Protein AF-A0A7R7MQT9-F1 (afdb_monomer_lite)

Radius of gyration: 15.0 Å; chains: 1; bounding box: 37×31×39 Å

Foldseek 3Di:
DPDAWEKEKEWDPVLCPPPLSVVLSVVLQVLLVVVVHRYHYDYDDPPPDDPPDDGEMEMETDDDDALVVVVVVVVVSVVSVLVSLLVSQVVPVPDAKYKYFYDYPNDTQWIWIRHHNVDIDTPPPPNPDPDSPVPDD

Sequence (137 aa):
MDGQPSVLLRPTIRTAFDPGSRQDVDALRCELASEGRNVTLRMPDAGKFAVQTPESVSVYILAGVTTQFLSLLLADISDSIKRWLVRRFNKDDKASAQAVTIYVHGKAVKSILGRSADDIEDVSTYLEGWDATATRP

Structure (mmCIF, N/CA/C/O backbone):
data_AF-A0A7R7MQT9-F1
#
_entry.id   AF-A0A7R7MQT9-F1
#
loop_
_atom_site.group_PDB
_atom_site.id
_atom_site.type_symbol
_atom_site.label_atom_id
_atom_site.label_alt_id
_atom_site.label_comp_id
_atom_site.label_asym_id
_atom_site.label_entity_id
_atom_site.label_seq_id
_atom_site.pdbx_PDB_ins_code
_atom_site.Cartn_x
_atom_site.Cartn_y
_atom_site.Cartn_z
_atom_site.occupancy
_atom_site.B_iso_or_equiv
_atom_site.auth_seq_id
_atom_site.auth_comp_id
_atom_site.auth_asym_id
_atom_site.auth_atom_id
_atom_site.pdbx_PDB_model_num
ATOM 1 N N . MET A 1 1 ? -16.920 -14.212 15.435 1.00 42.12 1 MET A N 1
ATOM 2 C CA . MET A 1 1 ? -16.477 -13.907 14.061 1.00 42.12 1 MET A CA 1
ATOM 3 C C . MET A 1 1 ? -15.131 -13.241 14.209 1.00 42.12 1 MET A C 1
ATOM 5 O O . MET A 1 1 ? -15.088 -12.165 14.791 1.00 42.12 1 MET A O 1
ATOM 9 N N . ASP A 1 2 ? -14.055 -13.916 13.819 1.00 47.12 2 ASP A N 1
ATOM 10 C CA . ASP A 1 2 ? -12.702 -13.381 13.966 1.00 47.12 2 ASP A CA 1
ATOM 11 C C . ASP A 1 2 ? -12.554 -12.142 13.077 1.00 47.12 2 ASP A C 1
ATOM 13 O O . ASP A 1 2 ? -12.580 -12.220 11.849 1.00 47.12 2 ASP A O 1
ATOM 17 N N . GLY A 1 3 ? -12.527 -10.973 13.721 1.00 59.84 3 GLY A N 1
ATOM 18 C CA . GLY A 1 3 ? -12.553 -9.657 13.089 1.00 59.84 3 GLY A CA 1
ATOM 19 C C . GLY A 1 3 ? -11.212 -9.306 12.461 1.00 59.84 3 GLY A C 1
ATOM 20 O O . GLY A 1 3 ? -10.471 -8.489 13.002 1.00 59.84 3 GLY A O 1
ATOM 21 N N . GLN A 1 4 ? -10.887 -9.933 11.330 1.00 67.06 4 GLN A N 1
ATOM 22 C CA . GLN A 1 4 ? -9.698 -9.582 10.559 1.00 67.06 4 GLN A CA 1
ATOM 23 C C . GLN A 1 4 ? -9.786 -8.124 10.074 1.00 67.06 4 GLN A C 1
ATOM 25 O O . GLN A 1 4 ? -10.826 -7.712 9.540 1.00 67.06 4 GLN A O 1
ATOM 30 N N . PRO A 1 5 ? -8.710 -7.329 10.223 1.00 73.88 5 PRO A N 1
ATOM 31 C CA . PRO A 1 5 ? -8.708 -5.944 9.781 1.00 73.88 5 PRO A CA 1
ATOM 32 C C . PRO A 1 5 ? -8.904 -5.884 8.266 1.00 73.88 5 PRO A C 1
ATOM 34 O O . PRO A 1 5 ? -8.245 -6.593 7.501 1.00 73.88 5 PRO A O 1
ATOM 37 N N . SER A 1 6 ? -9.840 -5.037 7.839 1.00 81.94 6 SER A N 1
ATOM 38 C CA . SER A 1 6 ? -10.177 -4.870 6.429 1.00 81.94 6 SER A CA 1
ATOM 39 C C . SER A 1 6 ? -9.414 -3.693 5.830 1.00 81.94 6 SER A C 1
ATOM 41 O O . SER A 1 6 ? -9.459 -2.575 6.348 1.00 81.94 6 SER A O 1
ATOM 43 N N . VAL A 1 7 ? -8.721 -3.946 4.723 1.00 83.81 7 VAL A N 1
ATOM 44 C CA . VAL A 1 7 ? -7.892 -2.969 4.016 1.00 83.81 7 VAL A CA 1
ATOM 45 C C . VAL A 1 7 ? -8.374 -2.851 2.576 1.00 83.81 7 VAL A C 1
ATOM 47 O O . VAL A 1 7 ? -8.572 -3.847 1.887 1.00 83.81 7 VAL A O 1
ATOM 50 N N . LEU A 1 8 ? -8.547 -1.626 2.098 1.00 84.94 8 LEU A N 1
ATOM 51 C CA . LEU A 1 8 ? -8.909 -1.326 0.720 1.00 84.94 8 LEU A CA 1
ATOM 52 C C . LEU A 1 8 ? -7.710 -0.704 -0.007 1.00 84.94 8 LEU A C 1
ATOM 54 O O . LEU A 1 8 ? -7.275 0.393 0.331 1.00 84.94 8 LEU A O 1
ATOM 58 N N . LEU A 1 9 ? -7.206 -1.382 -1.035 1.00 84.31 9 LEU A N 1
ATOM 59 C CA . LEU A 1 9 ? -6.160 -0.890 -1.929 1.00 84.31 9 LEU A CA 1
ATOM 60 C C . LEU A 1 9 ? -6.785 -0.193 -3.134 1.00 84.31 9 LEU A C 1
ATOM 62 O O . LEU A 1 9 ? -7.670 -0.738 -3.798 1.00 84.31 9 LEU A O 1
ATOM 66 N N . ARG A 1 10 ? -6.305 1.014 -3.432 1.00 83.38 10 ARG A N 1
ATOM 67 C CA . ARG A 1 10 ? -6.733 1.835 -4.568 1.00 83.38 10 ARG A CA 1
ATOM 68 C C . ARG A 1 10 ? -5.510 2.398 -5.297 1.00 83.38 10 ARG A C 1
ATOM 70 O O . ARG A 1 10 ? -4.966 3.410 -4.851 1.00 83.38 10 ARG A O 1
ATOM 77 N N . PRO A 1 11 ? -5.055 1.762 -6.386 1.00 78.44 11 PRO A N 1
ATOM 78 C CA . PRO A 1 11 ? -4.005 2.325 -7.230 1.00 78.44 11 PRO A CA 1
ATOM 79 C C . PRO A 1 11 ? -4.503 3.550 -8.013 1.00 78.44 11 PRO A C 1
ATOM 81 O O . PRO A 1 11 ? -5.698 3.663 -8.309 1.00 78.44 11 PRO A O 1
ATOM 84 N N . THR A 1 12 ? -3.595 4.456 -8.384 1.00 71.94 12 THR A N 1
ATOM 85 C CA . THR A 1 12 ? -3.884 5.502 -9.380 1.00 71.94 12 THR A CA 1
ATOM 86 C C . THR A 1 12 ? -4.000 4.919 -10.782 1.00 71.94 12 THR A C 1
ATOM 88 O O . THR A 1 12 ? -3.592 3.790 -11.024 1.00 71.94 12 THR A O 1
ATOM 91 N N . ILE A 1 13 ? -4.551 5.688 -11.729 1.00 66.00 13 ILE A N 1
ATOM 92 C CA . ILE A 1 13 ? -4.742 5.268 -13.132 1.00 66.00 13 ILE A CA 1
ATOM 93 C C . ILE A 1 13 ? -3.445 4.709 -13.716 1.00 66.00 13 ILE A C 1
ATOM 95 O O . ILE A 1 13 ? -3.440 3.610 -14.257 1.00 66.00 13 ILE A O 1
ATOM 99 N N . ARG A 1 14 ? -2.341 5.453 -13.586 1.00 66.50 14 ARG A N 1
ATOM 100 C CA . ARG A 1 14 ? -1.056 5.053 -14.158 1.00 66.50 14 ARG A CA 1
ATOM 101 C C . ARG A 1 14 ? -0.623 3.693 -13.610 1.00 66.50 14 ARG A C 1
ATOM 103 O O . ARG A 1 14 ? -0.346 2.791 -14.388 1.00 66.50 14 ARG A O 1
ATOM 110 N N . THR A 1 15 ? -0.698 3.515 -12.293 1.00 69.94 15 THR A N 1
ATOM 111 C CA . THR A 1 15 ? -0.364 2.249 -11.630 1.00 69.94 15 THR A CA 1
ATOM 112 C C . THR A 1 15 ? -1.371 1.127 -11.939 1.00 69.94 15 THR A C 1
ATOM 114 O O . THR A 1 15 ? -1.022 -0.047 -11.953 1.00 69.94 15 THR A O 1
ATOM 117 N N . ALA A 1 16 ? -2.635 1.464 -12.186 1.00 66.38 16 ALA A N 1
ATOM 118 C CA . ALA A 1 16 ? -3.714 0.507 -12.416 1.00 66.38 16 ALA A CA 1
ATOM 119 C C . ALA A 1 16 ? -3.743 -0.064 -13.842 1.00 66.38 16 ALA A C 1
ATOM 121 O O . ALA A 1 16 ? -4.210 -1.189 -14.039 1.00 66.38 16 ALA A O 1
ATOM 122 N N . PHE A 1 17 ? -3.310 0.721 -14.831 1.00 67.75 17 PHE A N 1
ATOM 123 C CA . PHE A 1 17 ? -3.453 0.384 -16.249 1.00 67.75 17 PHE A CA 1
ATOM 124 C C . PHE A 1 17 ? -2.127 0.117 -16.966 1.00 67.75 17 PHE A C 1
ATOM 126 O O . PHE A 1 17 ? -2.163 -0.443 -18.061 1.00 67.75 17 PHE A O 1
ATOM 133 N N . ASP A 1 18 ? -0.979 0.438 -16.363 1.00 74.19 18 ASP A N 1
ATOM 134 C CA . ASP A 1 18 ? 0.305 -0.077 -16.838 1.00 74.19 18 ASP A CA 1
ATOM 135 C C . ASP A 1 18 ? 0.470 -1.565 -16.449 1.00 74.19 18 ASP A C 1
ATOM 137 O O . ASP A 1 18 ? 0.258 -1.914 -15.282 1.00 74.19 18 ASP A O 1
ATOM 141 N N . PRO A 1 19 ? 0.816 -2.472 -17.386 1.00 69.94 19 PRO A N 1
ATOM 142 C CA . PRO A 1 19 ? 0.928 -3.901 -17.094 1.00 69.94 19 PRO A CA 1
ATOM 143 C C . PRO A 1 19 ? 1.944 -4.244 -15.999 1.00 69.94 19 PRO A C 1
ATOM 145 O O . PRO A 1 19 ? 1.676 -5.151 -15.207 1.00 69.94 19 PRO A O 1
ATOM 148 N N . GLY A 1 20 ? 3.081 -3.540 -15.945 1.00 69.50 20 GLY A N 1
ATOM 149 C CA . GLY A 1 20 ? 4.112 -3.758 -14.930 1.00 69.50 20 GLY A CA 1
ATOM 150 C C . GLY A 1 20 ? 3.626 -3.293 -13.563 1.00 69.50 20 GLY A C 1
ATOM 151 O O . GLY A 1 20 ? 3.566 -4.078 -12.615 1.00 69.50 20 GLY A O 1
ATOM 152 N N . SER A 1 21 ? 3.131 -2.058 -13.492 1.00 72.88 21 SER A N 1
ATOM 153 C CA . SER A 1 21 ? 2.593 -1.506 -12.247 1.00 72.88 21 SER A CA 1
ATOM 154 C C . SER A 1 21 ? 1.380 -2.281 -11.711 1.00 72.88 21 SER A C 1
ATOM 156 O O . SER A 1 21 ? 1.197 -2.390 -10.497 1.00 72.88 21 SER A O 1
ATOM 158 N N . ARG A 1 22 ? 0.550 -2.866 -12.584 1.00 75.12 22 ARG A N 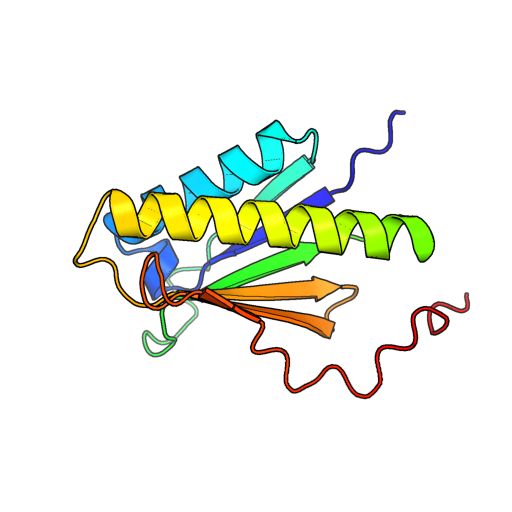1
ATOM 159 C CA . ARG A 1 22 ? -0.601 -3.678 -12.164 1.00 75.12 22 ARG A CA 1
ATOM 160 C C . ARG A 1 22 ? -0.168 -4.957 -11.450 1.00 75.12 22 ARG A C 1
ATOM 162 O O . ARG A 1 22 ? -0.761 -5.305 -10.429 1.00 75.12 22 ARG A O 1
ATOM 169 N N . GLN A 1 23 ? 0.866 -5.632 -11.953 1.00 80.88 23 GLN A N 1
ATOM 170 C CA . GLN A 1 23 ? 1.446 -6.795 -11.273 1.00 80.88 23 GLN A CA 1
ATOM 171 C C . GLN A 1 23 ? 2.016 -6.406 -9.907 1.00 80.88 23 GLN A C 1
ATOM 173 O O . GLN A 1 23 ? 1.854 -7.149 -8.939 1.00 80.88 23 GLN A O 1
ATOM 178 N N . ASP A 1 24 ? 2.620 -5.222 -9.809 1.00 80.25 24 ASP A N 1
ATOM 179 C CA . ASP A 1 24 ? 3.166 -4.709 -8.555 1.00 80.25 24 ASP A CA 1
ATOM 180 C C . ASP A 1 24 ? 2.066 -4.440 -7.512 1.00 80.25 24 ASP A C 1
ATOM 182 O O . ASP A 1 24 ? 2.233 -4.772 -6.335 1.00 80.25 24 ASP A O 1
ATOM 186 N N . VAL A 1 25 ? 0.909 -3.912 -7.930 1.00 84.25 25 VAL A N 1
ATOM 187 C CA . VAL A 1 25 ? -0.261 -3.713 -7.052 1.00 84.25 25 VAL A CA 1
ATOM 188 C C . VAL A 1 25 ? -0.843 -5.040 -6.579 1.00 84.25 25 VAL A C 1
ATOM 190 O O . VAL A 1 25 ? -1.180 -5.177 -5.400 1.00 84.25 25 VAL A O 1
ATOM 193 N N . ASP A 1 26 ? -0.948 -6.027 -7.469 1.00 86.12 26 ASP A N 1
ATOM 194 C CA . ASP A 1 26 ? -1.390 -7.369 -7.090 1.00 86.12 26 ASP A CA 1
ATOM 195 C C . ASP A 1 26 ? -0.397 -8.042 -6.131 1.00 86.12 26 ASP A C 1
ATOM 197 O O . ASP A 1 26 ? -0.818 -8.703 -5.179 1.00 86.12 26 ASP A O 1
ATOM 201 N N . ALA A 1 27 ? 0.909 -7.813 -6.298 1.00 86.44 27 ALA A N 1
ATOM 202 C CA . ALA A 1 27 ? 1.925 -8.285 -5.362 1.00 86.44 27 ALA A CA 1
ATOM 203 C C . ALA A 1 27 ? 1.782 -7.634 -3.975 1.00 86.44 27 ALA A C 1
ATOM 205 O O . ALA A 1 27 ? 1.850 -8.335 -2.965 1.00 86.44 27 ALA A O 1
ATOM 206 N N . LEU A 1 28 ? 1.515 -6.323 -3.905 1.00 86.44 28 LEU A N 1
ATOM 207 C CA . LEU A 1 28 ? 1.252 -5.638 -2.634 1.00 86.44 28 LEU A CA 1
ATOM 208 C C . LEU A 1 28 ? -0.026 -6.160 -1.964 1.00 86.44 28 LEU A C 1
ATOM 210 O O . LEU A 1 28 ? -0.048 -6.383 -0.754 1.00 86.44 28 LEU A O 1
ATOM 214 N N . ARG A 1 29 ? -1.087 -6.399 -2.744 1.00 90.19 29 ARG A N 1
ATOM 215 C CA . ARG A 1 29 ? -2.328 -7.012 -2.251 1.00 90.19 29 ARG A CA 1
ATOM 216 C C . ARG A 1 29 ? -2.053 -8.378 -1.619 1.00 90.19 29 ARG A C 1
ATOM 218 O O . ARG A 1 29 ? -2.567 -8.650 -0.535 1.00 90.19 29 ARG A O 1
ATOM 225 N N . CYS A 1 30 ? -1.254 -9.215 -2.281 1.00 88.62 30 CYS A N 1
ATOM 226 C CA . CYS A 1 30 ? -0.867 -10.534 -1.781 1.00 88.62 30 CYS A CA 1
ATOM 227 C C . CYS A 1 30 ? -0.018 -10.450 -0.506 1.00 88.62 30 CYS A C 1
ATOM 229 O O . CYS A 1 30 ? -0.305 -11.187 0.434 1.00 88.62 30 CYS A O 1
ATOM 231 N N . GLU A 1 31 ? 0.961 -9.540 -0.436 1.00 89.25 31 GLU A N 1
ATOM 232 C CA . GLU A 1 31 ? 1.759 -9.328 0.782 1.00 89.25 31 GLU A CA 1
ATOM 233 C C . GLU A 1 31 ? 0.849 -8.979 1.962 1.00 89.25 31 GLU A C 1
ATOM 235 O O . GLU A 1 31 ? 0.879 -9.646 2.995 1.00 89.25 31 GLU A O 1
ATOM 240 N N . LEU A 1 32 ? -0.029 -7.987 1.783 1.00 85.12 32 LEU A N 1
ATOM 241 C CA . LEU A 1 32 ? -0.916 -7.532 2.848 1.00 85.12 32 LEU A CA 1
ATOM 242 C C . LEU A 1 32 ? -1.908 -8.618 3.288 1.00 85.12 32 LEU A C 1
ATOM 244 O O . LEU A 1 32 ? -2.222 -8.690 4.476 1.00 85.12 32 LEU A O 1
ATOM 248 N N . ALA A 1 33 ? -2.386 -9.449 2.355 1.00 86.06 33 ALA A N 1
ATOM 249 C CA . ALA A 1 33 ? -3.298 -10.558 2.635 1.00 86.06 33 ALA A CA 1
ATOM 250 C C . ALA A 1 33 ? -2.606 -11.741 3.333 1.00 86.06 33 ALA A C 1
ATOM 252 O O . ALA A 1 33 ? -3.229 -12.405 4.159 1.00 86.06 33 ALA A O 1
ATOM 253 N N . SER A 1 34 ? -1.324 -11.993 3.038 1.00 85.31 34 SER A N 1
ATOM 254 C CA . SER A 1 34 ? -0.549 -13.082 3.654 1.00 85.31 34 SER A CA 1
ATOM 255 C C . SER A 1 34 ? -0.381 -12.919 5.170 1.00 85.31 34 SER A C 1
ATOM 257 O O . SER A 1 34 ? -0.206 -13.897 5.889 1.00 85.31 34 SER A O 1
ATOM 259 N N . GLU A 1 35 ? -0.533 -11.690 5.661 1.00 82.88 35 GLU A N 1
ATOM 260 C CA . GLU A 1 35 ? -0.472 -11.325 7.077 1.00 82.88 35 GLU A CA 1
ATOM 261 C C . GLU A 1 35 ? -1.858 -11.372 7.757 1.00 82.88 35 GLU A C 1
ATOM 263 O O . GLU A 1 35 ? -2.082 -10.759 8.798 1.00 82.88 35 GLU A O 1
ATOM 268 N N . GLY A 1 36 ? -2.820 -12.094 7.168 1.00 80.12 36 GLY A N 1
ATOM 269 C CA . GLY A 1 36 ? -4.132 -12.355 7.773 1.00 80.12 36 GLY A CA 1
ATOM 270 C C . GLY A 1 36 ? -5.134 -11.199 7.677 1.00 80.12 36 GLY A C 1
ATOM 271 O O . GLY A 1 36 ? -6.110 -11.170 8.428 1.00 80.12 36 GLY A O 1
ATOM 272 N N . ARG A 1 37 ? -4.908 -10.239 6.770 1.00 83.62 37 ARG A N 1
ATOM 273 C CA . ARG A 1 37 ? -5.802 -9.091 6.542 1.00 83.62 37 ARG A CA 1
ATOM 274 C C . ARG A 1 37 ? -6.815 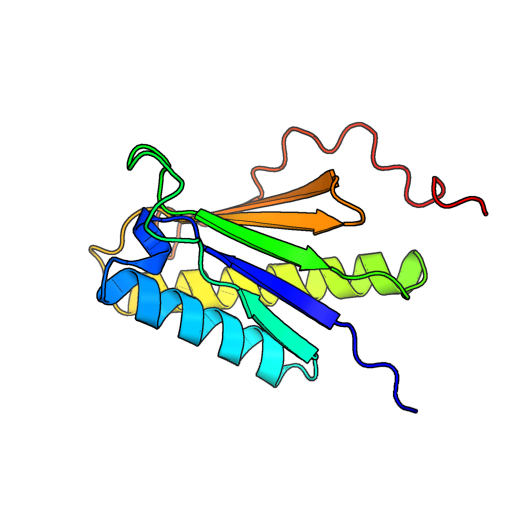-9.386 5.439 1.00 83.62 37 ARG A C 1
ATOM 276 O O . ARG A 1 37 ? -6.485 -10.004 4.427 1.00 83.62 37 ARG A O 1
ATOM 283 N N . ASN A 1 38 ? -8.027 -8.851 5.577 1.00 84.94 38 ASN A N 1
ATOM 284 C CA . ASN A 1 38 ? -9.021 -8.894 4.506 1.00 84.94 38 ASN A CA 1
ATOM 285 C C . ASN A 1 38 ? -8.765 -7.747 3.517 1.00 84.94 38 ASN A C 1
ATOM 287 O O . ASN A 1 38 ? -9.119 -6.597 3.783 1.00 84.94 38 ASN A O 1
ATOM 291 N N . VAL A 1 39 ? -8.120 -8.045 2.388 1.00 85.50 39 VAL A N 1
ATOM 292 C CA . VAL A 1 39 ? -7.683 -7.026 1.426 1.00 85.50 39 VAL A CA 1
ATOM 293 C C . VAL A 1 39 ? -8.599 -6.963 0.205 1.00 85.50 39 VAL A C 1
ATOM 295 O O . VAL A 1 39 ? -8.650 -7.887 -0.605 1.00 85.50 39 VAL A O 1
ATOM 298 N N . THR A 1 40 ? -9.260 -5.823 0.013 1.00 88.06 40 THR A N 1
ATOM 299 C CA . THR A 1 40 ? -10.045 -5.511 -1.189 1.00 88.06 40 THR A CA 1
ATOM 300 C C . THR A 1 40 ? -9.230 -4.633 -2.134 1.00 88.06 40 THR A C 1
ATOM 302 O O . THR A 1 40 ? -8.764 -3.572 -1.734 1.00 88.06 40 THR A O 1
ATOM 305 N N . LEU A 1 41 ? -9.087 -5.022 -3.401 1.00 85.06 41 LEU A N 1
ATOM 306 C CA . LEU A 1 41 ? -8.508 -4.168 -4.444 1.00 85.06 41 LEU A CA 1
ATOM 307 C C . LEU A 1 41 ? -9.628 -3.507 -5.249 1.00 85.06 41 LEU A C 1
ATOM 309 O O . LEU A 1 41 ? -10.480 -4.193 -5.810 1.00 85.06 41 LEU A O 1
ATOM 313 N N . ARG A 1 42 ? -9.618 -2.175 -5.328 1.00 84.75 42 ARG A N 1
ATOM 314 C CA . ARG A 1 42 ? -10.570 -1.400 -6.131 1.00 84.75 42 ARG A CA 1
ATOM 315 C C . ARG A 1 42 ? -9.833 -0.605 -7.196 1.00 84.75 42 ARG A C 1
ATOM 317 O O . ARG A 1 42 ? -9.224 0.425 -6.909 1.00 84.75 42 ARG A O 1
ATOM 324 N N . MET A 1 43 ? -9.956 -1.078 -8.431 1.00 80.56 43 MET A N 1
ATOM 325 C CA . MET A 1 43 ? -9.405 -0.409 -9.604 1.00 80.56 43 MET A CA 1
ATOM 326 C C . MET A 1 43 ? -10.142 0.916 -9.875 1.00 80.56 43 MET A C 1
ATOM 328 O O . MET A 1 43 ? -11.352 1.003 -9.635 1.00 80.56 43 MET A O 1
ATOM 332 N N . PRO A 1 44 ? -9.439 1.961 -10.339 1.00 70.00 44 PRO A N 1
ATOM 333 C CA . PRO A 1 44 ? -10.073 3.193 -10.794 1.00 70.00 44 PRO A CA 1
ATOM 334 C C . PRO A 1 44 ? -10.940 2.945 -12.040 1.00 70.00 44 PRO A C 1
ATOM 336 O O . PRO A 1 44 ? -10.604 2.121 -12.886 1.00 70.00 44 PRO A O 1
ATOM 339 N N . ASP A 1 45 ? -12.044 3.687 -12.170 1.00 68.38 45 ASP A N 1
ATOM 340 C CA . ASP A 1 45 ? -12.851 3.701 -13.396 1.00 68.38 45 ASP A CA 1
ATOM 341 C C . ASP A 1 45 ? -12.031 4.338 -14.531 1.00 68.38 45 ASP A C 1
ATOM 343 O O . ASP A 1 45 ? -11.704 5.527 -14.463 1.00 68.38 45 ASP A O 1
ATOM 347 N N . ALA A 1 46 ? -11.745 3.578 -15.594 1.00 58.66 46 ALA A N 1
ATOM 348 C CA . ALA A 1 46 ? -10.942 4.043 -16.732 1.00 58.66 46 ALA A CA 1
ATOM 349 C C . ALA A 1 46 ? -11.513 5.304 -17.418 1.00 58.66 46 ALA A C 1
ATOM 351 O O . ALA A 1 46 ? -10.768 6.079 -18.005 1.00 58.66 46 ALA A O 1
ATOM 352 N N . GLY A 1 47 ? -12.829 5.530 -17.328 1.00 55.00 47 GLY A N 1
ATOM 353 C CA . GLY A 1 47 ? -13.525 6.631 -18.003 1.00 55.00 47 GLY A CA 1
ATOM 354 C C . GLY A 1 47 ? -13.689 7.927 -17.201 1.00 55.00 47 GLY A C 1
ATOM 355 O O . GLY A 1 47 ? -14.361 8.831 -17.687 1.00 55.00 47 GLY A O 1
ATOM 356 N N . LYS A 1 48 ? -13.160 8.027 -15.971 1.00 55.16 48 LYS A N 1
ATOM 357 C CA . LYS A 1 48 ? -13.486 9.146 -15.055 1.00 55.16 48 LYS A CA 1
ATOM 358 C C . LYS A 1 48 ? -12.312 10.012 -14.603 1.00 55.16 48 LYS A C 1
ATOM 360 O O . LYS A 1 48 ? -12.535 10.945 -13.837 1.00 55.16 48 LYS A O 1
ATOM 365 N N . PHE A 1 49 ? -11.084 9.748 -15.046 1.00 51.09 49 PHE A N 1
ATOM 366 C CA . PHE A 1 49 ? -9.923 10.469 -14.524 1.00 51.09 49 PHE A CA 1
ATOM 367 C C . PHE A 1 49 ? -8.884 10.802 -15.606 1.00 51.09 49 PHE A C 1
ATOM 369 O O . PHE A 1 49 ? -8.654 10.028 -16.531 1.00 51.09 49 PHE A O 1
ATOM 376 N N . ALA A 1 50 ? -8.252 11.973 -15.474 1.00 45.69 50 ALA A N 1
ATOM 377 C CA . ALA A 1 50 ? -7.181 12.444 -16.348 1.00 45.69 50 ALA A CA 1
ATOM 378 C C . ALA A 1 50 ? -5.827 11.826 -15.948 1.00 45.69 50 ALA A C 1
ATOM 380 O O . ALA A 1 50 ? -5.504 11.719 -14.767 1.00 45.69 50 ALA A O 1
ATOM 381 N N . VAL A 1 51 ? -5.027 11.457 -16.951 1.00 48.66 51 VAL A N 1
ATOM 382 C CA . VAL A 1 51 ? -3.785 10.646 -16.931 1.00 48.66 51 VAL A CA 1
ATOM 383 C C . VAL A 1 51 ? -2.602 11.257 -16.133 1.00 48.66 51 VAL A C 1
ATOM 385 O O . VAL A 1 51 ? -1.479 10.779 -16.212 1.00 48.66 51 VAL A O 1
ATOM 388 N N . GLN A 1 52 ? -2.804 12.298 -15.323 1.00 48.22 52 GLN A N 1
ATOM 389 C CA . GLN A 1 52 ? -1.702 13.112 -14.781 1.00 48.22 52 GLN A CA 1
ATOM 390 C C . GLN A 1 52 ? -1.219 12.765 -13.364 1.00 48.22 52 GLN A C 1
ATOM 392 O O . GLN A 1 52 ? -0.328 13.438 -12.850 1.00 48.22 52 GLN A O 1
ATOM 397 N N . THR A 1 53 ? -1.743 11.731 -12.705 1.00 52.56 53 THR A N 1
ATOM 398 C CA . THR A 1 53 ? -1.248 11.371 -11.365 1.00 52.56 53 THR A CA 1
ATOM 399 C C . THR A 1 53 ? 0.031 10.525 -11.440 1.00 52.56 53 THR A C 1
ATOM 401 O O . THR A 1 53 ? 0.045 9.549 -12.198 1.00 52.56 53 THR A O 1
ATOM 404 N N . PRO A 1 54 ? 1.077 10.831 -10.644 1.00 57.91 54 PRO A N 1
ATOM 405 C CA . PRO A 1 54 ? 2.243 9.957 -10.490 1.00 57.91 54 PRO A CA 1
ATOM 406 C C . PRO A 1 54 ? 1.838 8.552 -10.008 1.00 57.91 54 PRO A C 1
ATOM 408 O O . PRO A 1 54 ? 0.726 8.354 -9.505 1.00 57.91 54 PRO A O 1
ATOM 411 N N . GLU A 1 55 ? 2.725 7.565 -10.186 1.00 66.44 55 GLU A N 1
ATOM 412 C CA . GLU A 1 55 ? 2.489 6.204 -9.691 1.00 66.44 55 GLU A CA 1
ATOM 413 C C . GLU A 1 55 ? 2.296 6.236 -8.173 1.00 66.44 55 GLU A C 1
ATOM 415 O O . GLU A 1 55 ? 3.214 6.548 -7.409 1.00 66.44 55 GLU A O 1
ATOM 420 N N . SER A 1 56 ? 1.073 5.955 -7.726 1.00 76.31 56 SER A N 1
ATOM 421 C CA . SER A 1 56 ? 0.755 5.942 -6.307 1.00 76.31 56 SER A CA 1
ATOM 422 C C . SER A 1 56 ? -0.290 4.886 -5.969 1.00 76.31 56 SER A C 1
ATOM 424 O O . SER A 1 56 ? -1.160 4.543 -6.774 1.00 76.31 56 SER A O 1
ATOM 426 N N . VAL A 1 57 ? -0.176 4.332 -4.765 1.00 80.50 57 VAL A N 1
ATOM 427 C CA . VAL A 1 57 ? -1.143 3.385 -4.211 1.00 80.50 57 VAL A CA 1
ATOM 428 C C . VAL A 1 57 ? -1.700 3.972 -2.927 1.00 80.50 57 VAL A C 1
ATOM 430 O O . VAL A 1 57 ? -0.959 4.339 -2.020 1.00 80.50 57 VAL A O 1
ATOM 433 N N . SER A 1 58 ? -3.023 4.061 -2.844 1.00 84.69 58 SER A N 1
ATOM 434 C CA . SER A 1 58 ? -3.717 4.451 -1.620 1.00 84.69 58 SER A CA 1
ATOM 435 C C . SER A 1 58 ? -4.181 3.208 -0.867 1.00 84.69 58 SER A C 1
ATOM 437 O O . SER A 1 58 ? -4.867 2.356 -1.435 1.00 84.69 58 SER A O 1
ATOM 439 N N . VAL A 1 59 ? -3.829 3.109 0.411 1.00 84.62 59 VAL A N 1
ATOM 440 C CA . VAL A 1 59 ? -4.218 2.019 1.314 1.00 84.62 59 VAL A CA 1
ATOM 441 C C . VAL A 1 59 ? -5.200 2.580 2.335 1.00 84.62 59 VAL A C 1
ATOM 443 O O . VAL A 1 59 ? -4.839 3.449 3.113 1.00 84.62 59 VAL A O 1
ATOM 446 N N . TYR A 1 60 ? -6.442 2.110 2.353 1.00 83.31 60 TYR A N 1
ATOM 447 C CA . TYR A 1 60 ? -7.469 2.559 3.293 1.00 83.31 60 TYR A CA 1
ATOM 448 C C . TYR A 1 60 ? -7.717 1.487 4.348 1.00 83.31 60 TYR A C 1
ATOM 450 O O . TYR A 1 60 ? -8.107 0.372 4.008 1.00 83.31 60 TYR A O 1
ATOM 458 N N . ILE A 1 61 ? -7.550 1.828 5.621 1.00 81.94 61 ILE A N 1
ATOM 459 C CA . ILE A 1 61 ? -7.961 0.970 6.736 1.00 81.94 61 ILE A CA 1
ATOM 460 C C . ILE A 1 61 ? -9.447 1.234 6.996 1.00 81.94 61 ILE A C 1
ATOM 462 O O . ILE A 1 61 ? -9.844 2.360 7.312 1.00 81.94 61 ILE A O 1
ATOM 466 N N . LEU A 1 62 ? -10.278 0.209 6.803 1.00 73.81 62 LEU A N 1
ATOM 467 C CA . LEU A 1 62 ? -11.721 0.288 7.026 1.00 73.81 62 LEU A CA 1
ATOM 468 C C . LEU A 1 62 ? -12.022 0.107 8.525 1.00 73.81 62 LEU A C 1
ATOM 470 O O . LEU A 1 62 ? -11.305 -0.598 9.230 1.00 73.81 62 LEU A O 1
ATOM 474 N N . ALA A 1 63 ? -13.043 0.814 9.017 1.00 64.31 63 ALA A N 1
ATOM 475 C CA . ALA A 1 63 ? -13.319 0.995 10.446 1.00 64.31 63 ALA A CA 1
ATOM 476 C C . ALA A 1 63 ? -13.509 -0.320 11.235 1.00 64.31 63 ALA A C 1
ATOM 478 O O . ALA A 1 63 ? -13.902 -1.338 10.671 1.00 64.31 63 ALA A O 1
ATOM 479 N N . GLY A 1 64 ? -13.290 -0.255 12.558 1.00 59.06 64 GLY A N 1
ATOM 480 C CA . GLY A 1 64 ? -13.562 -1.355 13.501 1.00 59.06 64 GLY A CA 1
ATOM 481 C C . GLY A 1 64 ? -12.439 -1.683 14.492 1.00 59.06 64 GLY A C 1
ATOM 482 O O . GLY A 1 64 ? -12.535 -2.678 15.202 1.00 59.06 64 GLY A O 1
ATOM 483 N N . VAL A 1 65 ? -11.374 -0.880 14.548 1.00 62.50 65 VAL A N 1
ATOM 484 C CA . VAL A 1 65 ? -10.171 -1.160 15.348 1.00 62.50 65 VAL A CA 1
ATOM 485 C C . VAL A 1 65 ? -9.946 -0.105 16.426 1.00 62.50 65 VAL A C 1
ATOM 487 O O . VAL A 1 65 ? -10.104 1.088 16.180 1.00 62.50 65 VAL A O 1
ATOM 490 N N . THR A 1 66 ? -9.587 -0.547 17.634 1.00 67.00 66 THR A N 1
ATOM 491 C CA . THR A 1 66 ? -9.240 0.350 18.747 1.00 67.00 66 THR A CA 1
ATOM 492 C C . THR A 1 66 ? -7.968 1.133 18.426 1.00 67.00 66 THR A C 1
ATOM 494 O O . THR A 1 66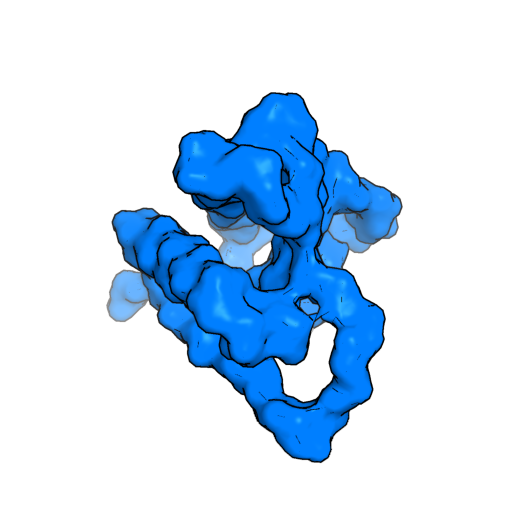 ? -7.134 0.675 17.648 1.00 67.00 66 THR A O 1
ATOM 497 N N . THR A 1 67 ? -7.766 2.291 19.057 1.00 68.81 67 THR A N 1
ATOM 498 C CA . THR A 1 67 ? -6.586 3.142 18.827 1.00 68.81 67 THR A CA 1
ATOM 499 C C . THR A 1 67 ? -5.254 2.398 18.982 1.00 68.81 67 THR A C 1
ATOM 501 O O . THR A 1 67 ? -4.370 2.533 18.143 1.00 68.81 67 THR A O 1
ATOM 504 N N . GLN A 1 68 ? -5.112 1.570 20.024 1.00 67.75 68 GLN A N 1
ATOM 505 C CA . GLN A 1 68 ? -3.892 0.785 20.259 1.00 67.75 68 GLN A CA 1
ATOM 506 C C . GLN A 1 68 ? -3.661 -0.254 19.157 1.00 67.75 68 GLN A C 1
ATOM 508 O O . GLN A 1 68 ? -2.547 -0.394 18.654 1.00 67.75 68 GLN A O 1
ATOM 513 N N . PHE A 1 69 ? -4.720 -0.952 18.741 1.00 74.81 69 PHE A N 1
ATOM 514 C CA . PHE A 1 69 ? -4.637 -1.916 17.648 1.00 74.81 69 PHE A CA 1
ATOM 515 C C . PHE A 1 69 ? -4.348 -1.228 16.312 1.00 74.81 69 PHE A C 1
ATOM 517 O O . PHE A 1 69 ? -3.622 -1.760 15.482 1.00 74.81 69 PHE A O 1
ATOM 524 N N . LEU A 1 70 ? -4.865 -0.017 16.116 1.00 77.19 70 LEU A N 1
ATOM 525 C CA . LEU A 1 70 ? -4.627 0.780 14.924 1.00 77.19 70 LEU A CA 1
ATOM 526 C C . LEU A 1 70 ? -3.163 1.223 14.799 1.00 77.19 70 LEU A C 1
ATOM 528 O O . LEU A 1 70 ? -2.615 1.160 13.702 1.00 77.19 70 LEU A O 1
ATOM 532 N N . SER A 1 71 ? -2.507 1.614 15.895 1.00 76.56 71 SER A N 1
ATOM 533 C CA . SER A 1 71 ? -1.069 1.918 15.882 1.00 76.56 71 SER A CA 1
ATOM 534 C C . SER A 1 71 ? -0.226 0.695 15.509 1.00 76.56 71 SER A C 1
ATOM 536 O O . SER A 1 71 ? 0.681 0.813 14.686 1.00 76.56 71 SER A O 1
ATOM 538 N N . LEU A 1 72 ? -0.552 -0.481 16.061 1.00 80.75 72 LEU A N 1
ATOM 539 C CA . LEU A 1 72 ? 0.117 -1.741 15.715 1.00 80.75 72 LEU A CA 1
ATOM 540 C C . LEU A 1 72 ? -0.122 -2.121 14.250 1.00 80.75 72 LEU A C 1
ATOM 542 O O . LEU A 1 72 ? 0.826 -2.417 13.530 1.00 80.75 72 LEU A O 1
ATOM 546 N N . LEU A 1 73 ? -1.371 -2.034 13.789 1.00 82.50 73 LEU A N 1
ATOM 547 C CA . LEU A 1 73 ? -1.748 -2.312 12.406 1.00 82.50 73 LEU A CA 1
ATOM 548 C C . LEU A 1 73 ? -1.041 -1.373 11.423 1.00 82.50 73 LEU A C 1
ATOM 550 O O . LEU A 1 73 ? -0.629 -1.802 10.351 1.00 82.50 73 LEU A O 1
ATOM 554 N N . LEU A 1 74 ? -0.883 -0.096 11.771 1.00 84.69 74 LEU A N 1
ATOM 555 C CA . LEU A 1 74 ? -0.162 0.856 10.932 1.00 84.69 74 LEU A CA 1
ATOM 556 C C . LEU A 1 74 ? 1.327 0.559 10.850 1.00 84.69 74 LEU A C 1
ATOM 558 O O . LEU A 1 74 ? 1.882 0.660 9.756 1.00 84.69 74 LEU A O 1
ATOM 562 N N . ALA A 1 75 ? 1.974 0.225 11.968 1.00 85.38 75 ALA A N 1
ATOM 563 C CA . ALA A 1 75 ? 3.376 -0.186 11.965 1.00 85.38 75 ALA A CA 1
ATOM 564 C C . ALA A 1 75 ? 3.567 -1.415 11.067 1.00 85.38 75 ALA A C 1
ATOM 566 O O . ALA A 1 75 ? 4.370 -1.379 10.140 1.00 85.38 75 ALA A O 1
ATOM 567 N N . ASP A 1 76 ? 2.723 -2.425 11.258 1.00 86.81 76 ASP A N 1
ATOM 568 C CA . ASP A 1 76 ? 2.748 -3.673 10.504 1.00 86.81 76 ASP A CA 1
ATOM 569 C C . ASP A 1 76 ? 2.534 -3.446 8.993 1.00 86.81 76 ASP A C 1
ATOM 571 O O . ASP A 1 76 ? 3.383 -3.816 8.186 1.00 86.81 76 ASP A O 1
ATOM 575 N N . ILE A 1 77 ? 1.487 -2.704 8.595 1.00 88.31 77 ILE A N 1
ATOM 576 C CA . ILE A 1 77 ? 1.237 -2.346 7.183 1.00 88.31 77 ILE A CA 1
ATOM 577 C C . ILE A 1 77 ? 2.413 -1.558 6.593 1.00 88.31 77 ILE A C 1
ATOM 579 O O . ILE A 1 77 ? 2.770 -1.748 5.429 1.00 88.31 77 ILE A O 1
ATOM 583 N N . SER A 1 78 ? 3.019 -0.663 7.376 1.00 89.44 78 SER A N 1
ATOM 584 C CA . SER A 1 78 ? 4.171 0.119 6.918 1.00 89.44 78 SER A CA 1
ATOM 585 C C . SER A 1 78 ? 5.364 -0.768 6.606 1.00 89.44 78 SER A C 1
ATOM 587 O O . SER A 1 78 ? 6.029 -0.564 5.590 1.00 89.44 78 SER A O 1
ATOM 589 N N . ASP A 1 79 ? 5.630 -1.748 7.464 1.00 91.19 79 ASP A N 1
ATOM 590 C CA . ASP A 1 79 ? 6.743 -2.668 7.286 1.00 91.19 79 ASP A CA 1
ATOM 591 C C . ASP A 1 79 ? 6.506 -3.589 6.084 1.00 91.19 79 ASP A C 1
ATOM 593 O O . ASP A 1 79 ? 7.432 -3.803 5.296 1.00 91.19 79 ASP A O 1
ATOM 597 N N . SER A 1 80 ? 5.272 -4.052 5.856 1.00 90.62 80 SER A N 1
ATOM 598 C CA . SER A 1 80 ? 4.912 -4.800 4.639 1.00 90.62 80 SER A CA 1
ATOM 599 C C . SER A 1 80 ? 5.124 -3.969 3.376 1.00 90.62 80 SER A C 1
ATOM 601 O O . SER A 1 80 ? 5.687 -4.465 2.399 1.00 90.62 80 SER A O 1
ATOM 603 N N . ILE A 1 81 ? 4.722 -2.690 3.390 1.00 92.00 81 ILE A N 1
ATOM 604 C CA . ILE A 1 81 ? 4.931 -1.769 2.261 1.00 92.00 81 ILE A CA 1
ATOM 605 C C . ILE A 1 81 ? 6.426 -1.600 1.981 1.00 92.00 81 ILE A C 1
ATOM 607 O O . ILE A 1 81 ? 6.841 -1.705 0.828 1.00 92.00 81 ILE A O 1
ATOM 611 N N . LYS A 1 82 ? 7.248 -1.383 3.015 1.00 92.31 82 LYS A N 1
ATOM 612 C CA . LYS A 1 82 ? 8.704 -1.248 2.859 1.00 92.31 82 LYS A CA 1
ATOM 613 C C . LYS A 1 82 ? 9.329 -2.521 2.290 1.00 92.31 82 LYS A C 1
ATOM 615 O O . LYS A 1 82 ? 10.070 -2.439 1.315 1.00 92.31 82 LYS A O 1
ATOM 620 N N . ARG A 1 83 ? 8.985 -3.701 2.825 1.00 93.50 83 ARG A N 1
ATOM 621 C CA . ARG A 1 83 ? 9.455 -4.995 2.287 1.00 93.50 83 ARG A CA 1
ATOM 622 C C . ARG A 1 83 ? 9.069 -5.180 0.823 1.00 93.50 83 ARG A C 1
ATOM 624 O O . ARG A 1 83 ? 9.884 -5.635 0.021 1.00 93.50 83 ARG A O 1
ATOM 631 N N . TRP A 1 84 ? 7.836 -4.828 0.468 1.00 93.31 84 TRP A N 1
ATOM 632 C CA . TRP A 1 84 ? 7.369 -4.893 -0.912 1.00 93.31 84 TRP A CA 1
ATOM 633 C C . TRP A 1 84 ? 8.149 -3.945 -1.829 1.00 93.31 84 TRP A C 1
ATOM 635 O O . TRP A 1 84 ? 8.603 -4.394 -2.878 1.00 93.31 84 TRP A O 1
ATOM 645 N N . LEU A 1 85 ? 8.379 -2.692 -1.420 1.00 90.00 85 LEU A N 1
ATOM 646 C CA . LEU A 1 85 ? 9.182 -1.728 -2.182 1.00 90.00 85 LEU A CA 1
ATOM 647 C C . LEU A 1 85 ? 10.612 -2.236 -2.409 1.00 90.00 85 LEU A C 1
ATOM 649 O O . LEU A 1 85 ? 11.073 -2.236 -3.547 1.00 90.00 85 LEU A O 1
ATOM 653 N N . VAL A 1 86 ? 11.278 -2.757 -1.370 1.00 92.69 86 VAL A N 1
ATOM 654 C CA . VAL A 1 86 ? 12.621 -3.357 -1.498 1.00 92.69 86 VAL A CA 1
ATOM 655 C C . VAL A 1 86 ? 12.617 -4.486 -2.530 1.00 92.69 86 VAL A C 1
ATOM 657 O O . VAL A 1 86 ? 13.452 -4.511 -3.432 1.00 92.69 86 VAL A O 1
ATOM 660 N N . ARG A 1 87 ? 11.660 -5.423 -2.441 1.00 91.06 87 ARG A N 1
ATOM 661 C CA . ARG A 1 87 ? 11.563 -6.535 -3.403 1.00 91.06 87 ARG A CA 1
ATOM 662 C C . ARG A 1 87 ? 11.260 -6.056 -4.821 1.00 91.06 87 ARG A C 1
ATOM 664 O O . ARG A 1 87 ? 11.786 -6.645 -5.759 1.00 91.06 87 ARG A O 1
ATOM 671 N N . ARG A 1 88 ? 10.439 -5.013 -4.980 1.00 86.81 88 ARG A N 1
ATOM 672 C CA . ARG A 1 88 ? 10.129 -4.407 -6.282 1.00 86.81 88 ARG A CA 1
ATOM 673 C C . ARG A 1 88 ? 11.391 -3.846 -6.934 1.00 86.81 88 ARG A C 1
ATOM 675 O O . ARG A 1 88 ? 11.726 -4.273 -8.032 1.00 86.81 88 ARG A O 1
ATOM 682 N N . PHE A 1 89 ? 12.118 -2.972 -6.239 1.00 89.25 89 PHE A N 1
ATOM 683 C CA . PHE A 1 89 ? 13.330 -2.345 -6.782 1.00 89.25 89 PHE A CA 1
ATOM 684 C C . PHE A 1 89 ? 14.482 -3.334 -6.995 1.00 89.25 89 PHE A C 1
ATOM 686 O O . PHE A 1 89 ? 15.240 -3.190 -7.944 1.00 89.25 89 PHE A O 1
ATOM 693 N N . ASN A 1 90 ? 14.596 -4.379 -6.168 1.00 89.81 90 ASN A N 1
ATOM 694 C CA . ASN A 1 90 ? 15.590 -5.437 -6.391 1.00 89.81 90 ASN A CA 1
ATOM 695 C C . ASN A 1 90 ? 15.257 -6.338 -7.589 1.00 89.81 90 ASN A C 1
ATOM 697 O O . ASN A 1 90 ? 16.150 -6.967 -8.153 1.00 89.81 90 ASN A O 1
ATOM 701 N N . LYS A 1 91 ? 13.974 -6.458 -7.947 1.00 88.81 91 LYS A N 1
ATOM 702 C CA . LYS A 1 91 ? 13.523 -7.256 -9.092 1.00 88.81 91 LYS A CA 1
ATOM 703 C C . LYS A 1 91 ? 13.649 -6.486 -10.409 1.00 88.81 91 LYS A C 1
ATOM 705 O O . LYS A 1 91 ? 13.895 -7.110 -11.438 1.00 88.81 91 LYS A O 1
ATOM 710 N N . ASP A 1 92 ? 13.454 -5.172 -10.369 1.00 84.06 92 ASP A N 1
ATOM 711 C CA . ASP A 1 92 ? 13.536 -4.275 -11.520 1.00 84.06 92 ASP A CA 1
ATOM 712 C C . ASP A 1 92 ? 14.253 -2.975 -11.126 1.00 84.06 92 ASP A C 1
ATOM 714 O O . ASP A 1 92 ? 13.683 -2.104 -10.463 1.00 84.06 92 ASP A O 1
ATOM 718 N N . ASP A 1 93 ? 15.506 -2.840 -11.563 1.00 77.94 93 ASP A N 1
ATOM 719 C CA . ASP A 1 93 ? 16.363 -1.676 -11.312 1.00 77.94 93 ASP A CA 1
ATOM 720 C C . ASP A 1 93 ? 15.895 -0.413 -12.055 1.00 77.94 93 ASP A C 1
ATOM 722 O O . ASP A 1 93 ? 16.364 0.691 -11.769 1.00 77.94 93 ASP A O 1
ATOM 726 N N . LYS A 1 94 ? 14.944 -0.558 -12.988 1.00 80.50 94 LYS A N 1
ATOM 727 C CA . LYS A 1 94 ? 14.304 0.534 -13.733 1.00 80.50 94 LYS A CA 1
ATOM 728 C C . LYS A 1 94 ? 12.896 0.845 -13.234 1.00 80.50 94 LYS A C 1
ATOM 730 O O . LYS A 1 94 ? 12.217 1.680 -13.841 1.00 80.50 94 LYS A O 1
ATOM 735 N N . ALA A 1 95 ? 12.448 0.204 -12.153 1.00 79.81 95 ALA A N 1
ATOM 736 C CA . ALA A 1 95 ? 11.147 0.486 -11.568 1.00 79.81 95 ALA A CA 1
ATOM 737 C C . ALA A 1 95 ? 11.026 1.978 -11.216 1.00 79.81 95 ALA A C 1
ATOM 739 O O . ALA A 1 95 ? 11.917 2.582 -10.617 1.00 79.81 95 ALA A O 1
ATOM 740 N N . SER A 1 96 ? 9.903 2.585 -11.599 1.00 80.12 96 SER A N 1
ATOM 741 C CA . SER A 1 96 ? 9.639 3.993 -11.298 1.00 80.12 96 SER A CA 1
ATOM 742 C C . SER A 1 96 ? 9.440 4.216 -9.798 1.00 80.12 96 SER A C 1
ATOM 744 O O . SER A 1 96 ? 8.982 3.331 -9.072 1.00 80.12 96 SER A O 1
ATOM 746 N N . ALA A 1 97 ? 9.745 5.433 -9.340 1.00 80.81 97 ALA A N 1
ATOM 747 C CA . ALA A 1 97 ? 9.476 5.836 -7.965 1.00 80.81 97 ALA A CA 1
ATOM 748 C C . ALA A 1 97 ? 7.987 5.668 -7.622 1.00 80.81 97 ALA A C 1
ATOM 750 O O . ALA A 1 97 ? 7.106 5.968 -8.432 1.00 80.81 97 ALA A O 1
ATOM 751 N N . GLN A 1 98 ? 7.717 5.231 -6.396 1.00 83.00 98 GLN A N 1
ATOM 752 C CA . GLN A 1 98 ? 6.389 4.838 -5.951 1.00 83.00 98 GLN A CA 1
ATOM 753 C C . GLN A 1 98 ? 6.050 5.480 -4.615 1.00 83.00 98 GLN A C 1
ATOM 755 O O . GLN A 1 98 ? 6.739 5.272 -3.616 1.00 83.00 98 GLN A O 1
ATOM 760 N N . ALA A 1 99 ? 4.928 6.194 -4.585 1.00 84.44 99 ALA A N 1
ATOM 761 C CA . ALA A 1 99 ? 4.333 6.662 -3.341 1.00 84.44 99 ALA A CA 1
ATOM 762 C C . ALA A 1 99 ? 3.244 5.687 -2.870 1.00 84.44 99 ALA A C 1
ATOM 764 O O . ALA A 1 99 ? 2.396 5.257 -3.659 1.00 84.44 99 ALA A O 1
ATOM 765 N N . VAL A 1 100 ? 3.239 5.350 -1.583 1.00 87.25 100 VAL A N 1
ATOM 766 C CA . VAL A 1 100 ? 2.152 4.604 -0.940 1.00 87.25 100 VAL A CA 1
ATOM 767 C C . VAL A 1 100 ? 1.629 5.414 0.235 1.00 87.25 100 VAL A C 1
ATOM 769 O O . VAL A 1 100 ? 2.357 5.665 1.194 1.00 87.25 100 VAL A O 1
ATOM 772 N N . THR A 1 101 ? 0.364 5.821 0.172 1.00 87.56 101 THR A N 1
ATOM 773 C CA . THR A 1 101 ? -0.267 6.647 1.210 1.00 87.56 101 THR A CA 1
ATOM 774 C C . THR A 1 101 ? -1.327 5.838 1.944 1.00 87.56 101 THR A C 1
ATOM 776 O O . THR A 1 101 ? -2.230 5.271 1.326 1.00 87.56 101 THR A O 1
ATOM 779 N N . ILE A 1 102 ? -1.222 5.783 3.271 1.00 87.31 102 ILE A N 1
ATOM 780 C CA . ILE A 1 102 ? -2.161 5.094 4.151 1.00 87.31 102 ILE A CA 1
ATOM 781 C C . ILE A 1 102 ? -3.187 6.098 4.676 1.00 87.31 102 ILE A C 1
ATOM 783 O O . ILE A 1 102 ? -2.834 7.158 5.198 1.00 87.31 102 ILE A O 1
ATOM 787 N N . TYR A 1 103 ? -4.460 5.737 4.566 1.00 84.50 103 TYR A N 1
ATOM 788 C CA . TYR A 1 103 ? -5.607 6.508 5.007 1.00 84.50 103 TYR A CA 1
ATOM 789 C C . TYR A 1 103 ? -6.372 5.770 6.103 1.00 84.50 103 TYR A C 1
ATOM 791 O O . TYR A 1 103 ? -6.698 4.589 5.973 1.00 84.50 103 TYR A O 1
ATOM 799 N N . VAL A 1 104 ? -6.741 6.506 7.145 1.00 81.06 104 VAL A N 1
ATOM 800 C CA . VAL A 1 104 ? -7.609 6.056 8.236 1.00 81.06 104 VAL A CA 1
ATOM 801 C C . VAL A 1 104 ? -8.770 7.036 8.327 1.00 81.06 104 VAL A C 1
ATOM 803 O O . VAL A 1 104 ? -8.558 8.246 8.376 1.00 81.06 104 VAL A O 1
ATOM 806 N N . HIS A 1 105 ? -10.009 6.536 8.306 1.00 76.06 105 HIS A N 1
ATOM 807 C CA . HIS A 1 105 ? -11.218 7.378 8.315 1.00 76.06 105 HIS A CA 1
ATOM 808 C C . HIS A 1 105 ? -11.188 8.511 7.264 1.00 76.06 105 HIS A C 1
ATOM 810 O O . HIS A 1 105 ? -11.654 9.621 7.502 1.00 76.06 105 HIS A O 1
ATOM 816 N N . GLY A 1 106 ? -10.598 8.241 6.095 1.00 72.62 106 GLY A N 1
ATOM 817 C CA . GLY A 1 106 ? -10.476 9.209 5.001 1.00 72.62 106 GLY A CA 1
ATOM 818 C C . GLY A 1 106 ? -9.364 10.254 5.160 1.00 72.62 106 GLY A C 1
ATOM 819 O O . GLY A 1 106 ? -9.152 11.028 4.230 1.00 72.62 106 GLY A O 1
ATOM 820 N N . LYS A 1 107 ? -8.621 10.265 6.273 1.00 79.19 107 LYS A N 1
ATOM 821 C CA . LYS A 1 107 ? -7.461 11.146 6.483 1.00 79.19 107 LYS A CA 1
ATOM 822 C C . LYS A 1 107 ? -6.164 10.403 6.190 1.00 79.19 107 LYS A C 1
ATOM 824 O O . LYS A 1 107 ? -6.018 9.254 6.596 1.00 79.19 107 LYS A O 1
ATOM 829 N N . ALA A 1 108 ? -5.234 11.051 5.489 1.00 81.00 108 ALA A N 1
ATOM 830 C CA . ALA A 1 108 ? -3.895 10.509 5.290 1.00 81.00 108 ALA A CA 1
ATOM 831 C C . ALA A 1 108 ? -3.158 10.501 6.633 1.00 81.00 108 ALA A C 1
ATOM 833 O O . ALA A 1 108 ? -3.033 11.543 7.273 1.00 81.00 108 ALA A O 1
ATOM 834 N N . VAL A 1 109 ? -2.700 9.327 7.056 1.00 81.62 109 VAL A N 1
ATOM 835 C CA . VAL A 1 109 ? -1.973 9.137 8.320 1.00 81.62 109 VAL A CA 1
ATOM 836 C C . VAL A 1 109 ? -0.553 8.637 8.111 1.00 81.62 109 VAL A C 1
ATOM 838 O O . VAL A 1 109 ? 0.201 8.546 9.066 1.00 81.62 109 VAL A O 1
ATOM 841 N N . LYS A 1 110 ? -0.181 8.250 6.891 1.00 86.19 110 LYS A N 1
ATOM 842 C CA . LYS A 1 110 ? 1.200 7.897 6.572 1.00 86.19 110 LYS A CA 1
ATOM 843 C C . LYS A 1 110 ? 1.450 7.985 5.081 1.00 86.19 110 LYS A C 1
ATOM 845 O O . LYS A 1 110 ? 0.557 7.655 4.304 1.00 86.19 110 LYS A O 1
ATOM 850 N N . SER A 1 111 ? 2.651 8.369 4.674 1.00 85.44 111 SER A N 1
ATOM 851 C CA . SER A 1 111 ? 3.078 8.310 3.280 1.00 85.44 111 SER A CA 1
ATOM 852 C C . SER A 1 111 ? 4.506 7.798 3.187 1.00 85.44 111 SER A C 1
ATOM 854 O O . SER A 1 111 ? 5.421 8.403 3.730 1.00 85.44 111 SER A O 1
ATOM 856 N N . ILE A 1 112 ? 4.689 6.685 2.485 1.00 89.25 112 ILE A N 1
ATOM 857 C CA . ILE A 1 112 ? 5.990 6.065 2.245 1.00 89.25 112 ILE A CA 1
ATOM 858 C C . ILE A 1 112 ? 6.355 6.313 0.784 1.00 89.25 112 ILE A C 1
ATOM 860 O O . ILE A 1 112 ? 5.551 6.035 -0.109 1.00 89.25 112 ILE A O 1
ATOM 864 N N . LEU A 1 113 ? 7.548 6.846 0.544 1.00 86.81 113 LEU A N 1
ATOM 865 C CA . LEU A 1 113 ? 8.096 7.062 -0.789 1.00 86.81 113 LEU A CA 1
ATOM 866 C C . LEU A 1 113 ? 9.283 6.125 -0.989 1.00 86.81 113 LEU A C 1
ATOM 868 O O . LEU A 1 113 ? 10.237 6.169 -0.222 1.00 86.81 113 LEU A O 1
ATOM 872 N N . GLY A 1 114 ? 9.2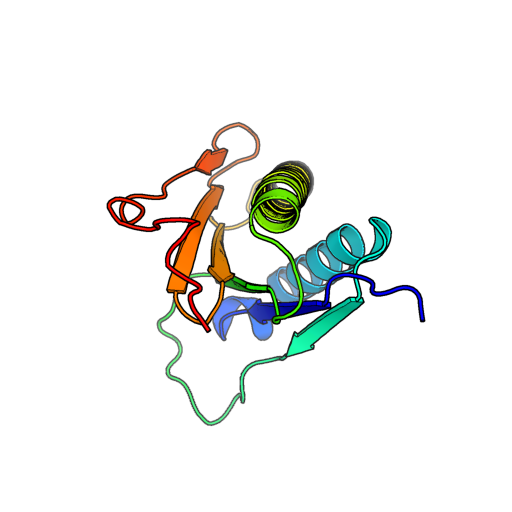20 5.294 -2.024 1.00 86.62 114 GLY A N 1
ATOM 873 C CA . GLY A 1 114 ? 10.361 4.517 -2.495 1.00 86.62 114 GLY A CA 1
ATOM 874 C C . GLY A 1 114 ? 10.877 5.075 -3.814 1.00 86.62 114 GLY A C 1
ATOM 875 O O . GLY A 1 114 ? 10.091 5.242 -4.751 1.00 86.62 114 GLY A O 1
ATOM 876 N N . ARG A 1 115 ? 12.179 5.354 -3.896 1.00 84.69 115 ARG A N 1
ATOM 877 C CA . ARG A 1 115 ? 12.876 5.729 -5.140 1.00 84.69 115 ARG A CA 1
ATOM 878 C C . ARG A 1 115 ? 13.835 4.642 -5.622 1.00 84.69 115 ARG A C 1
ATOM 880 O O . ARG A 1 115 ? 14.074 4.557 -6.821 1.00 84.69 115 ARG A O 1
ATOM 887 N N . SER A 1 116 ? 14.362 3.830 -4.708 1.00 87.56 116 SER A N 1
ATOM 888 C CA . SER A 1 116 ? 15.185 2.646 -4.983 1.00 87.56 116 SER A CA 1
ATOM 889 C C . SER A 1 116 ? 15.108 1.670 -3.798 1.00 87.56 116 SER A C 1
ATOM 891 O O . SER A 1 116 ? 14.414 1.943 -2.820 1.00 87.56 116 SER A O 1
ATOM 893 N N . ALA A 1 117 ? 15.804 0.528 -3.860 1.00 88.50 117 ALA A N 1
ATOM 894 C CA . ALA A 1 117 ? 15.849 -0.426 -2.745 1.00 88.50 117 ALA A CA 1
ATOM 895 C C . ALA A 1 117 ? 16.522 0.155 -1.483 1.00 88.50 117 ALA A C 1
ATOM 897 O O . ALA A 1 117 ? 16.158 -0.231 -0.373 1.00 88.50 117 ALA A O 1
ATOM 898 N N . ASP A 1 118 ? 17.453 1.096 -1.668 1.00 89.81 118 ASP A N 1
ATOM 899 C CA . ASP A 1 118 ? 18.206 1.758 -0.595 1.00 89.81 118 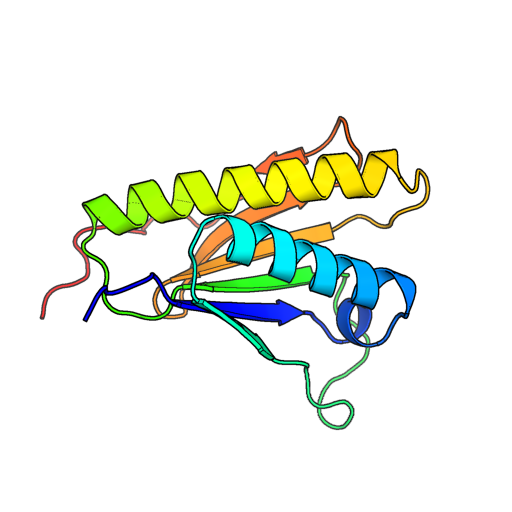ASP A CA 1
ATOM 900 C C . ASP A 1 118 ? 17.605 3.119 -0.189 1.00 89.81 118 ASP A C 1
ATOM 902 O O . ASP A 1 118 ? 17.944 3.655 0.863 1.00 89.81 118 ASP A O 1
ATOM 906 N N . ASP A 1 119 ? 16.705 3.678 -1.006 1.00 88.25 119 ASP A N 1
ATOM 907 C CA . ASP A 1 119 ? 16.037 4.969 -0.791 1.00 88.25 119 ASP A CA 1
ATOM 908 C C . ASP A 1 119 ? 14.525 4.748 -0.620 1.00 88.25 119 ASP A C 1
ATOM 910 O O . ASP A 1 119 ? 13.731 4.857 -1.566 1.00 88.25 119 ASP A O 1
ATOM 914 N N . ILE A 1 120 ? 14.143 4.357 0.601 1.00 89.81 120 ILE A N 1
ATOM 915 C CA . ILE A 1 120 ? 12.752 4.183 1.035 1.00 89.81 120 ILE A CA 1
ATOM 916 C C . ILE A 1 120 ? 12.540 4.954 2.332 1.00 89.81 120 ILE A C 1
ATOM 918 O O . ILE A 1 120 ? 13.027 4.569 3.398 1.00 89.81 120 ILE A O 1
ATOM 922 N N . GLU A 1 121 ? 11.733 6.003 2.253 1.00 87.81 121 GLU A N 1
ATOM 923 C CA . GLU A 1 121 ? 11.559 6.959 3.338 1.00 87.81 121 GLU A CA 1
ATOM 924 C C . GLU A 1 121 ? 10.092 7.107 3.738 1.00 87.81 121 GLU A C 1
ATOM 926 O O . GLU A 1 121 ? 9.164 7.008 2.929 1.00 87.81 121 GLU A O 1
ATOM 931 N N . ASP A 1 122 ? 9.882 7.367 5.026 1.00 84.62 122 ASP A N 1
ATOM 932 C CA . ASP A 1 122 ? 8.615 7.877 5.528 1.00 84.62 122 ASP A CA 1
ATOM 933 C C . ASP A 1 122 ? 8.602 9.397 5.339 1.00 84.62 122 ASP A C 1
ATOM 935 O O . ASP A 1 122 ? 9.321 10.123 6.021 1.00 84.62 122 ASP A O 1
ATOM 939 N N . VAL A 1 123 ? 7.799 9.871 4.390 1.00 79.75 123 VAL A N 1
ATOM 940 C CA . VAL A 1 123 ? 7.699 11.287 4.003 1.00 79.75 123 VAL A CA 1
ATOM 941 C C . VAL A 1 123 ? 6.420 11.926 4.544 1.00 79.75 123 VAL A C 1
ATOM 943 O O . VAL A 1 123 ? 5.867 12.853 3.948 1.00 79.75 123 VAL A O 1
ATOM 946 N N . SER A 1 124 ? 5.901 11.404 5.655 1.00 75.56 124 SER A N 1
ATOM 947 C CA . SER A 1 124 ? 4.684 11.904 6.295 1.00 75.56 124 SER A CA 1
ATOM 948 C C . SER A 1 124 ? 4.888 13.317 6.850 1.00 75.56 124 SER A C 1
ATOM 950 O O . SER A 1 124 ? 5.253 13.499 8.004 1.00 75.56 124 SER A O 1
ATOM 952 N N . THR A 1 125 ? 4.620 14.337 6.038 1.00 54.66 125 THR A N 1
ATOM 953 C CA . THR A 1 125 ? 4.723 15.753 6.431 1.00 54.66 125 THR A CA 1
ATOM 954 C C . THR A 1 125 ? 3.470 16.297 7.126 1.00 54.66 125 THR A C 1
ATOM 956 O O . THR A 1 125 ? 3.535 17.338 7.765 1.00 54.66 125 THR A O 1
ATOM 959 N N . TYR A 1 126 ? 2.328 15.605 7.033 1.00 48.47 126 TYR A N 1
ATOM 960 C CA . TYR A 1 126 ? 1.009 16.121 7.449 1.00 48.47 126 TYR A CA 1
ATOM 961 C C . TYR A 1 126 ? 0.468 15.553 8.773 1.00 48.47 126 TYR A C 1
ATOM 963 O O . TYR A 1 126 ? -0.709 15.725 9.082 1.00 48.47 126 TYR A O 1
ATOM 971 N N . LEU A 1 127 ? 1.293 14.856 9.557 1.00 48.22 127 LEU A N 1
ATOM 972 C CA . LEU A 1 127 ? 0.857 14.199 10.798 1.00 48.22 127 LEU A CA 1
ATOM 973 C C . LEU A 1 127 ? 0.846 15.099 12.043 1.00 48.22 127 LEU A C 1
ATOM 975 O O . LEU A 1 127 ? 0.542 14.609 13.132 1.00 48.22 127 LEU A O 1
ATOM 979 N N . GLU A 1 128 ? 1.107 16.401 11.913 1.00 41.22 128 GLU A N 1
ATOM 980 C CA . GLU A 1 128 ? 0.768 17.359 12.970 1.00 41.22 128 GLU A CA 1
ATOM 981 C C . GLU A 1 128 ? -0.763 17.416 13.119 1.00 41.22 128 GLU A C 1
ATOM 983 O O . GLU A 1 128 ? -1.453 18.151 12.417 1.00 41.22 128 GLU A O 1
ATOM 988 N N . GLY A 1 129 ? -1.321 16.588 14.007 1.00 43.16 129 GLY A N 1
ATOM 989 C CA . GLY A 1 129 ? -2.737 16.651 14.384 1.00 43.16 129 GLY A CA 1
ATOM 990 C C . GLY A 1 129 ? -3.535 15.355 14.265 1.00 43.16 129 GLY A C 1
ATOM 991 O O . GLY A 1 129 ? -4.752 15.393 14.470 1.00 43.16 129 GLY A O 1
ATOM 992 N N . TRP A 1 130 ? -2.912 14.202 13.980 1.00 44.91 130 TRP A N 1
ATOM 993 C CA . TRP A 1 130 ? -3.609 12.939 14.232 1.00 44.91 130 TRP A CA 1
ATOM 994 C C . TRP A 1 130 ? -3.573 12.608 15.725 1.00 44.91 130 TRP A C 1
ATOM 996 O O . TRP A 1 130 ? -2.716 11.879 16.216 1.00 44.91 130 TRP A O 1
ATOM 1006 N N . ASP A 1 131 ? -4.536 13.170 16.450 1.00 47.28 131 ASP A N 1
ATOM 1007 C CA . ASP A 1 131 ? -4.828 12.737 17.804 1.00 47.28 131 ASP A CA 1
ATOM 1008 C C . ASP A 1 131 ? -5.555 11.388 17.736 1.00 47.28 131 ASP A C 1
ATOM 1010 O O . ASP A 1 131 ? -6.694 11.271 17.272 1.00 47.28 131 ASP A O 1
ATOM 1014 N N . ALA A 1 132 ? -4.866 10.346 18.188 1.00 46.78 132 ALA A N 1
ATOM 1015 C CA . ALA A 1 132 ? -5.358 8.978 18.257 1.00 46.78 132 ALA A CA 1
ATOM 1016 C C . ALA A 1 132 ? -6.592 8.844 19.192 1.00 46.78 132 ALA A C 1
ATOM 1018 O O . ALA A 1 132 ? -7.284 7.821 19.177 1.00 46.78 132 ALA A O 1
ATOM 1019 N N . THR A 1 133 ? -6.902 9.891 19.970 1.00 43.81 133 THR A N 1
ATOM 1020 C CA . THR A 1 133 ? -8.092 10.015 20.826 1.00 43.81 133 THR A CA 1
ATOM 1021 C C . THR A 1 133 ? -9.275 10.730 20.159 1.00 43.81 133 THR A C 1
ATOM 1023 O O . THR A 1 133 ? -10.370 10.751 20.723 1.00 43.81 133 THR A O 1
ATOM 1026 N N . ALA A 1 134 ? -9.115 11.259 18.937 1.00 42.81 134 ALA A N 1
ATOM 1027 C CA . ALA A 1 134 ? -10.163 12.008 18.230 1.00 42.81 134 ALA A CA 1
ATOM 1028 C C . ALA A 1 134 ? -11.316 11.140 17.684 1.00 42.81 134 ALA A C 1
ATOM 1030 O O . ALA A 1 134 ? -12.200 11.646 16.994 1.00 42.81 134 ALA A O 1
ATOM 1031 N N . THR A 1 135 ? -11.345 9.844 18.000 1.00 45.22 135 THR A N 1
ATOM 1032 C CA . THR A 1 135 ? -12.560 9.030 17.891 1.00 45.22 135 THR A CA 1
ATOM 1033 C C . THR A 1 135 ? -13.287 9.058 19.233 1.00 45.22 135 THR A C 1
ATOM 1035 O O . THR A 1 135 ? -13.109 8.202 20.095 1.00 45.22 135 THR A O 1
ATOM 1038 N N . ARG A 1 136 ? -14.116 10.085 19.421 1.00 30.05 136 ARG A N 1
ATOM 1039 C CA . ARG A 1 136 ? -15.190 10.078 20.421 1.00 30.05 136 ARG A CA 1
ATOM 1040 C C . ARG A 1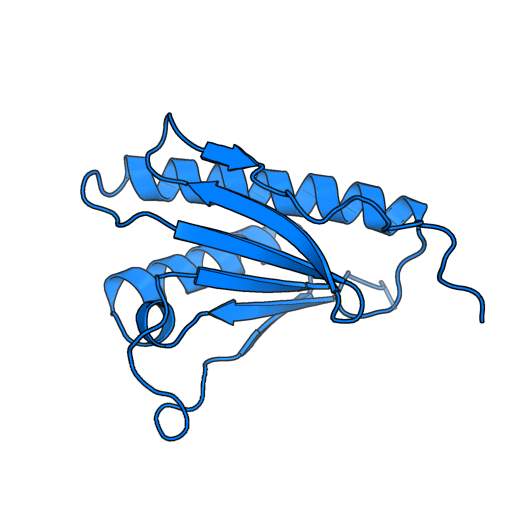 136 ? -16.549 10.038 19.699 1.00 30.05 136 ARG A C 1
ATOM 1042 O O . ARG A 1 136 ? -16.599 10.462 18.547 1.00 30.05 136 ARG A O 1
ATOM 1049 N N . PRO A 1 137 ? -17.555 9.427 20.348 1.00 42.66 137 PRO A N 1
ATOM 1050 C CA . PRO A 1 137 ? -18.525 8.483 19.773 1.00 42.66 137 PRO A CA 1
ATOM 1051 C C . PRO A 1 137 ? -19.503 9.059 18.750 1.00 42.66 137 PRO A C 1
ATOM 1053 O O . PRO A 1 137 ? -19.812 10.267 18.835 1.00 42.66 137 PRO A O 1
#

Organism: Mycobacterium intracellulare (NCBI:txid1767)

Secondary structure (DSSP, 8-state):
---PPEEEEEE-HHHHHSHHHHHHHHHHHHHHHHTT-EEEE-PPPTTS--TT--SEEEEEEPS---HHHHHHHHHHHHHHHHHHHHHHHHH-TTPPPEEEEEEETTEEEEEEEESSSS-EEE-----TT--TT----

pLDDT: mean 75.33, std 14.96, range [30.05, 93.5]